Protein AF-X1Q391-F1 (afdb_monomer)

Sequence (62 aa):
MAGGYMGKILFVDLSKGELKDEALDEKLCRDFIGGYGIGARIIYSRQKAGVDPLGPENVLGF

Foldseek 3Di:
DPPVDPQWDWDAQPVVRDIDIDGDDPVQCVVQVDDPSSVVVCCVPQQDPPDDCPDSSHDDDD

Structure (mmCIF, N/CA/C/O backbone):
data_AF-X1Q391-F1
#
_entry.id   AF-X1Q391-F1
#
loop_
_atom_site.group_PDB
_atom_site.id
_atom_site.type_symbol
_atom_site.label_atom_id
_atom_site.label_alt_id
_atom_site.label_comp_id
_atom_site.label_asym_id
_atom_site.label_entity_id
_atom_site.label_seq_id
_atom_site.pdbx_PDB_ins_code
_atom_site.Cartn_x
_atom_site.Cartn_y
_atom_site.Cartn_z
_atom_site.occupancy
_atom_site.B_iso_or_equiv
_atom_site.auth_seq_id
_atom_site.auth_comp_id
_atom_site.auth_asym_id
_atom_site.auth_atom_id
_atom_site.pdbx_PDB_model_num
ATOM 1 N N . MET A 1 1 ? 21.696 -6.116 -6.048 1.00 47.09 1 MET A N 1
ATOM 2 C CA . MET A 1 1 ? 22.250 -4.978 -6.819 1.00 47.09 1 MET A CA 1
ATOM 3 C C . MET A 1 1 ? 21.232 -3.855 -6.802 1.00 47.09 1 MET A C 1
ATOM 5 O O . MET A 1 1 ? 20.048 -4.154 -6.866 1.00 47.09 1 MET A O 1
ATOM 9 N N . ALA A 1 2 ? 21.684 -2.609 -6.648 1.00 53.84 2 ALA A N 1
ATOM 10 C CA . ALA A 1 2 ? 20.856 -1.419 -6.459 1.00 53.84 2 ALA A CA 1
ATOM 11 C C . ALA A 1 2 ? 19.976 -1.119 -7.690 1.00 53.84 2 ALA A C 1
ATOM 13 O O . ALA A 1 2 ? 20.316 -0.292 -8.526 1.00 53.84 2 ALA A O 1
ATOM 14 N N . GLY A 1 3 ? 18.848 -1.820 -7.813 1.00 76.81 3 GLY A N 1
ATOM 15 C CA . GLY A 1 3 ? 17.845 -1.627 -8.864 1.00 76.81 3 GLY A CA 1
ATOM 16 C C . GLY A 1 3 ? 16.820 -0.541 -8.534 1.00 76.81 3 GLY A C 1
ATOM 17 O O . GLY A 1 3 ? 15.678 -0.656 -8.950 1.00 76.81 3 GLY A O 1
ATOM 18 N N . GLY A 1 4 ? 17.184 0.454 -7.718 1.00 90.44 4 GLY A N 1
ATOM 19 C CA . GLY A 1 4 ? 16.284 1.529 -7.274 1.00 90.44 4 GLY A CA 1
ATOM 20 C C . GLY A 1 4 ? 15.318 1.169 -6.135 1.00 90.44 4 GLY A C 1
ATOM 21 O O . GLY A 1 4 ? 14.735 2.072 -5.545 1.00 90.44 4 GLY A O 1
ATOM 22 N N . TYR A 1 5 ? 15.183 -0.110 -5.768 1.00 93.69 5 TYR A N 1
ATOM 23 C CA . TYR A 1 5 ? 14.305 -0.558 -4.678 1.00 93.69 5 TYR A CA 1
ATOM 24 C C . TYR A 1 5 ? 15.076 -0.976 -3.428 1.00 93.69 5 TYR A C 1
ATOM 26 O O . TYR A 1 5 ? 16.124 -1.615 -3.515 1.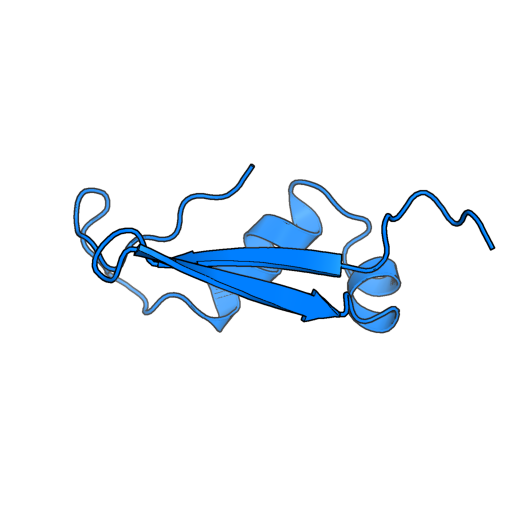00 93.69 5 TYR A O 1
ATOM 34 N N . MET A 1 6 ? 14.480 -0.714 -2.261 1.00 93.75 6 MET A N 1
ATOM 35 C CA . MET A 1 6 ? 14.965 -1.204 -0.963 1.00 93.75 6 MET A CA 1
ATOM 36 C C . MET A 1 6 ? 14.758 -2.720 -0.782 1.00 93.75 6 MET A C 1
ATOM 38 O O . MET A 1 6 ? 15.387 -3.336 0.071 1.00 93.75 6 MET A O 1
ATOM 42 N N . GLY A 1 7 ? 13.871 -3.333 -1.575 1.00 94.12 7 GLY A N 1
ATOM 43 C CA . GLY A 1 7 ? 13.594 -4.774 -1.524 1.00 94.12 7 GLY A CA 1
ATOM 44 C C . GLY A 1 7 ? 12.655 -5.209 -0.394 1.00 94.12 7 GLY A C 1
ATOM 45 O O . GLY A 1 7 ? 12.440 -6.405 -0.214 1.00 94.12 7 GLY A O 1
ATOM 46 N N . LYS A 1 8 ? 12.064 -4.266 0.348 1.00 94.94 8 LYS A N 1
ATOM 47 C CA . LYS A 1 8 ? 11.059 -4.543 1.380 1.00 94.94 8 LYS A CA 1
ATOM 48 C C . LYS A 1 8 ? 9.999 -3.449 1.474 1.00 94.94 8 LYS A C 1
ATOM 50 O O . LYS A 1 8 ? 10.264 -2.305 1.106 1.00 94.94 8 LYS A O 1
ATOM 55 N N . ILE A 1 9 ? 8.828 -3.819 1.985 1.00 96.00 9 ILE A N 1
ATOM 56 C CA . ILE A 1 9 ? 7.706 -2.937 2.323 1.00 96.00 9 ILE A CA 1
ATOM 57 C C . ILE A 1 9 ? 7.378 -3.151 3.802 1.00 96.00 9 ILE A C 1
ATOM 59 O O . ILE A 1 9 ? 7.280 -4.292 4.249 1.00 96.00 9 ILE A O 1
ATOM 63 N N . LEU A 1 10 ? 7.187 -2.066 4.550 1.00 97.69 10 LEU A N 1
ATOM 64 C CA . LEU A 1 10 ? 6.715 -2.131 5.930 1.00 97.69 10 LEU A CA 1
ATOM 65 C C . LEU A 1 10 ? 5.185 -2.056 5.955 1.00 97.69 10 LEU A C 1
ATOM 67 O O . LEU A 1 10 ? 4.604 -1.099 5.448 1.00 97.69 10 LEU A O 1
ATOM 71 N N . PHE A 1 11 ? 4.545 -3.037 6.583 1.00 97.56 11 PHE A N 1
ATOM 72 C CA . PHE A 1 11 ? 3.131 -2.990 6.941 1.00 97.56 11 PHE A CA 1
ATOM 73 C C . PHE A 1 11 ? 2.990 -2.668 8.426 1.00 97.56 11 PHE A C 1
ATOM 75 O O . PHE A 1 11 ? 3.673 -3.258 9.265 1.00 97.56 11 PHE A O 1
ATOM 82 N N . VAL A 1 12 ? 2.100 -1.728 8.735 1.00 98.12 12 VAL A N 1
ATOM 83 C CA . VAL A 1 12 ? 1.848 -1.245 10.094 1.00 98.12 12 VAL A CA 1
ATOM 84 C C . VAL A 1 12 ? 0.374 -1.442 10.420 1.00 98.12 12 VAL A C 1
ATOM 86 O O . VAL A 1 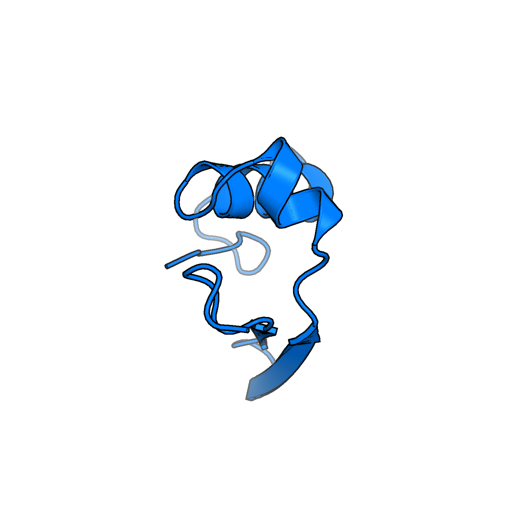12 ? -0.484 -0.905 9.723 1.00 98.12 12 VAL A O 1
ATOM 89 N N . ASP A 1 13 ? 0.083 -2.185 11.486 1.00 97.75 13 ASP A N 1
ATOM 90 C CA . ASP A 1 13 ? -1.258 -2.252 12.073 1.00 97.75 13 ASP A CA 1
ATOM 91 C C . ASP A 1 13 ? -1.308 -1.284 13.260 1.00 97.75 13 ASP A C 1
ATOM 93 O O . ASP A 1 13 ? -0.769 -1.561 14.333 1.00 97.75 13 ASP A O 1
ATOM 97 N N . LEU A 1 14 ? -1.948 -0.130 13.062 1.00 97.81 14 LEU A N 1
ATOM 98 C CA . LEU A 1 14 ? -2.079 0.905 14.092 1.00 97.81 14 LEU A CA 1
ATOM 99 C C . LEU A 1 14 ? -3.059 0.518 15.208 1.00 97.81 14 LEU A C 1
ATOM 101 O O . LEU A 1 14 ? -2.949 1.045 16.312 1.00 97.81 14 LEU A O 1
ATOM 105 N N . SER A 1 15 ? -3.987 -0.407 14.946 1.00 97.31 15 SER A N 1
ATOM 106 C CA . SER A 1 15 ? -4.936 -0.892 15.955 1.00 97.31 15 SER A CA 1
ATOM 107 C C . SER A 1 15 ? -4.255 -1.826 16.954 1.00 97.31 15 SER A C 1
ATOM 109 O O . SER A 1 15 ? -4.632 -1.851 18.125 1.00 97.31 15 SER A O 1
ATOM 111 N N . LYS A 1 16 ? -3.250 -2.588 16.501 1.00 97.94 16 LYS A N 1
ATOM 112 C CA . LYS A 1 16 ? -2.465 -3.508 17.345 1.00 97.94 16 LYS A CA 1
ATOM 113 C C . LYS A 1 16 ? -1.095 -2.971 17.761 1.00 97.94 16 LYS A C 1
ATOM 115 O O . LYS A 1 16 ? -0.483 -3.525 18.668 1.00 97.94 16 LYS A O 1
ATOM 120 N N . GLY A 1 17 ? -0.606 -1.913 17.115 1.00 97.81 17 GLY A N 1
ATOM 121 C CA . GLY A 1 17 ? 0.762 -1.422 17.300 1.00 97.81 17 GLY A CA 1
ATOM 122 C C . GLY A 1 17 ? 1.823 -2.376 16.738 1.00 97.81 17 GLY A C 1
ATOM 123 O O . GLY A 1 17 ? 2.931 -2.440 17.267 1.00 97.81 17 GLY A O 1
ATOM 124 N N . GLU A 1 18 ? 1.490 -3.139 15.693 1.00 98.50 18 GLU A N 1
ATOM 125 C CA . GLU A 1 18 ? 2.369 -4.159 15.112 1.00 98.50 18 GLU A CA 1
ATOM 126 C C . GLU A 1 18 ? 3.081 -3.652 13.853 1.00 98.50 18 GLU A C 1
ATOM 128 O O . GLU A 1 18 ? 2.504 -2.943 13.025 1.00 98.50 18 GLU A O 1
ATOM 133 N N . LEU A 1 19 ? 4.339 -4.069 13.694 1.00 98.56 19 LEU A N 1
ATOM 134 C CA . LEU A 1 19 ? 5.182 -3.779 12.538 1.00 98.56 19 LEU A CA 1
ATOM 135 C C . LEU A 1 19 ? 5.574 -5.084 11.851 1.00 98.56 19 LEU A C 1
ATOM 137 O O . LEU A 1 19 ? 6.033 -6.022 12.508 1.00 98.56 19 LEU A O 1
ATOM 141 N N . LYS A 1 20 ? 5.447 -5.133 10.525 1.00 98.06 20 LYS A N 1
ATOM 142 C CA . LYS A 1 20 ? 5.831 -6.297 9.727 1.00 98.06 20 LYS A CA 1
ATOM 143 C C . LYS A 1 20 ? 6.566 -5.880 8.460 1.00 98.06 20 LYS A C 1
ATOM 145 O O . LYS A 1 20 ? 5.979 -5.282 7.562 1.00 98.06 20 LYS A O 1
ATOM 150 N N . ASP A 1 21 ? 7.835 -6.259 8.369 1.00 97.75 21 ASP A N 1
ATOM 151 C CA . ASP A 1 21 ? 8.596 -6.181 7.124 1.00 97.75 21 ASP A CA 1
ATOM 152 C C . ASP A 1 21 ? 8.166 -7.328 6.188 1.00 97.75 21 ASP A C 1
ATOM 154 O O . ASP A 1 21 ? 8.242 -8.505 6.546 1.00 97.75 21 ASP A O 1
ATOM 158 N N . GLU A 1 22 ? 7.734 -6.996 4.973 1.00 96.12 22 GLU A N 1
ATOM 159 C CA . GLU A 1 22 ? 7.488 -7.953 3.891 1.00 96.12 22 GLU A CA 1
ATOM 160 C C . GLU A 1 22 ? 8.522 -7.758 2.778 1.00 96.12 22 GLU A C 1
ATOM 162 O O . GLU A 1 22 ? 8.826 -6.631 2.381 1.00 96.12 22 GLU A O 1
ATOM 167 N N . ALA A 1 23 ? 9.067 -8.858 2.254 1.00 95.88 23 ALA A N 1
ATOM 168 C CA . ALA A 1 23 ? 9.955 -8.807 1.099 1.00 95.88 23 ALA A CA 1
ATOM 169 C C . ALA A 1 23 ? 9.189 -8.303 -0.132 1.00 95.88 23 ALA A C 1
ATOM 171 O O . ALA A 1 23 ? 8.079 -8.757 -0.419 1.00 95.88 23 ALA A O 1
ATOM 172 N N . LEU A 1 24 ? 9.790 -7.367 -0.864 1.00 94.31 24 LEU A N 1
ATOM 173 C CA . LEU A 1 24 ? 9.219 -6.847 -2.097 1.00 94.31 24 LEU A CA 1
ATOM 174 C C . LEU A 1 24 ? 9.512 -7.821 -3.241 1.00 94.31 24 LEU A C 1
ATOM 176 O O . LEU A 1 24 ? 10.669 -8.032 -3.600 1.00 94.31 24 LEU A O 1
ATOM 180 N N . ASP A 1 25 ? 8.454 -8.395 -3.810 1.00 92.88 25 ASP A N 1
ATOM 181 C CA . ASP A 1 25 ? 8.543 -9.294 -4.959 1.00 92.88 25 ASP A CA 1
ATOM 182 C C . ASP A 1 25 ? 9.070 -8.554 -6.200 1.00 92.88 25 ASP A C 1
ATOM 184 O O . ASP A 1 25 ? 8.531 -7.527 -6.619 1.00 92.88 25 ASP A O 1
ATOM 188 N N . GLU A 1 26 ? 10.108 -9.104 -6.827 1.00 93.06 26 GLU A N 1
ATOM 189 C CA . GLU A 1 26 ? 10.708 -8.550 -8.038 1.00 93.06 26 GLU A CA 1
ATOM 190 C C . GLU A 1 26 ? 9.711 -8.501 -9.204 1.00 93.06 26 GLU A C 1
ATOM 192 O O . GLU A 1 26 ? 9.742 -7.561 -10.005 1.00 93.06 26 GLU A O 1
ATOM 197 N N . LYS A 1 27 ? 8.783 -9.464 -9.289 1.00 94.88 27 LYS A N 1
ATOM 198 C CA . LYS A 1 27 ? 7.736 -9.438 -10.316 1.00 94.88 27 LYS A CA 1
ATOM 199 C C . LYS A 1 27 ? 6.821 -8.229 -10.133 1.00 94.88 27 LYS A C 1
ATOM 201 O O . LYS A 1 27 ? 6.480 -7.570 -11.111 1.00 94.88 27 LYS A O 1
ATOM 206 N N . LEU A 1 28 ?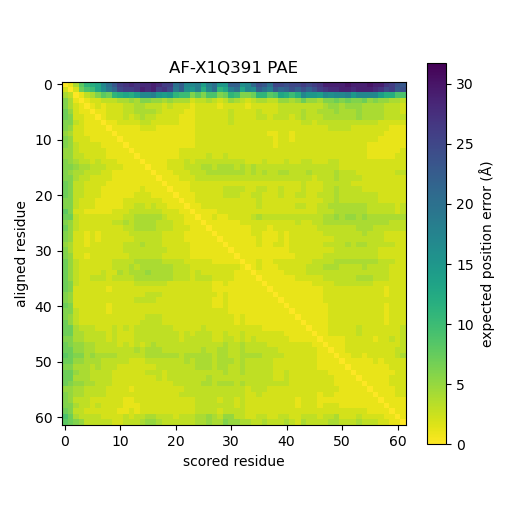 6.488 -7.889 -8.887 1.00 94.88 28 LEU A N 1
ATOM 207 C CA . LEU A 1 28 ? 5.698 -6.700 -8.572 1.00 94.88 28 LEU A CA 1
ATOM 208 C C . LEU A 1 28 ? 6.426 -5.418 -9.005 1.00 94.88 28 LEU A C 1
ATOM 210 O O . LEU A 1 28 ? 5.803 -4.532 -9.587 1.00 94.88 28 LEU A O 1
ATOM 214 N N . CYS A 1 29 ? 7.743 -5.339 -8.788 1.00 95.25 29 CYS A N 1
ATOM 215 C CA . CYS A 1 29 ? 8.555 -4.222 -9.279 1.00 95.25 29 CYS A CA 1
ATOM 216 C C . CYS A 1 29 ? 8.521 -4.108 -10.805 1.00 95.25 29 CYS A C 1
ATOM 218 O O . CYS A 1 29 ? 8.374 -3.011 -11.335 1.00 95.25 29 CYS A O 1
ATOM 220 N N . ARG A 1 30 ? 8.644 -5.232 -11.518 1.00 95.19 30 ARG A N 1
ATOM 221 C CA . ARG A 1 30 ? 8.659 -5.249 -12.990 1.00 95.19 30 ARG A CA 1
ATOM 222 C C . ARG A 1 30 ? 7.306 -4.880 -13.591 1.00 95.19 30 ARG A C 1
ATOM 224 O O . ARG A 1 30 ? 7.270 -4.140 -14.568 1.00 95.19 30 ARG A O 1
ATOM 231 N N . ASP A 1 31 ? 6.221 -5.358 -12.993 1.00 97.19 31 ASP A N 1
ATOM 232 C CA . ASP A 1 31 ? 4.867 -5.132 -13.501 1.00 97.19 31 ASP A CA 1
ATOM 233 C C . ASP A 1 31 ? 4.348 -3.715 -13.182 1.00 97.19 31 ASP A C 1
ATOM 235 O O . ASP A 1 31 ? 3.561 -3.168 -13.953 1.00 97.19 31 ASP A O 1
ATOM 239 N N . PHE A 1 32 ? 4.770 -3.113 -12.058 1.00 96.81 32 PHE A N 1
ATOM 240 C CA . PHE A 1 32 ? 4.163 -1.876 -11.533 1.00 96.81 32 PHE A CA 1
ATOM 241 C C . PHE A 1 32 ? 5.138 -0.728 -11.239 1.00 96.81 32 PHE A C 1
ATOM 243 O O . PHE A 1 32 ? 4.686 0.350 -10.856 1.00 96.81 32 PHE A O 1
ATOM 250 N N . ILE A 1 33 ? 6.447 -0.919 -11.430 1.00 95.31 33 ILE A N 1
ATOM 251 C CA . ILE A 1 33 ? 7.531 0.083 -11.341 1.00 95.31 33 ILE A CA 1
ATOM 252 C C . ILE A 1 33 ? 7.752 0.708 -9.952 1.00 95.31 33 ILE A C 1
ATOM 254 O O . ILE A 1 33 ? 8.888 0.988 -9.601 1.00 95.31 33 ILE A O 1
ATOM 258 N N . GLY A 1 34 ? 6.746 0.948 -9.12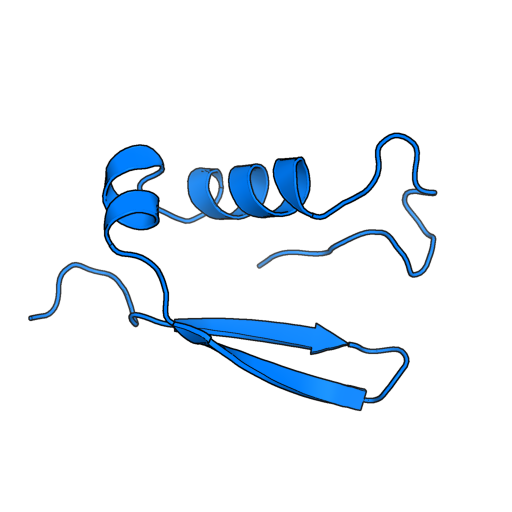1 1.00 93.62 34 GLY A N 1
ATOM 259 C CA . GLY A 1 34 ? 6.926 1.593 -7.815 1.00 93.62 34 GLY A CA 1
ATOM 260 C C . GLY A 1 34 ? 5.926 2.703 -7.555 1.00 93.62 34 GLY A C 1
ATOM 261 O O . GLY A 1 34 ? 4.995 2.904 -8.335 1.00 93.62 34 GLY A O 1
ATOM 262 N N . GLY A 1 35 ? 6.113 3.406 -6.433 1.00 93.75 35 GLY A N 1
ATOM 263 C CA . GLY A 1 35 ? 5.262 4.517 -6.007 1.00 93.75 35 GLY A CA 1
ATOM 264 C C . GLY A 1 35 ? 3.775 4.185 -6.145 1.00 93.75 35 GLY A C 1
ATOM 265 O O . GLY A 1 35 ? 3.301 3.178 -5.616 1.00 93.75 35 GLY A O 1
ATOM 266 N N . TYR A 1 36 ? 3.067 4.994 -6.939 1.00 95.81 36 TYR A N 1
ATOM 267 C CA . TYR A 1 36 ? 1.638 4.825 -7.199 1.00 95.81 36 TYR A CA 1
ATOM 268 C C . TYR A 1 36 ? 1.270 3.440 -7.750 1.00 95.81 36 TYR A C 1
ATOM 270 O O . TYR A 1 36 ? 0.258 2.881 -7.340 1.00 95.81 36 TYR A O 1
ATOM 278 N N . GLY A 1 37 ? 2.082 2.854 -8.637 1.00 96.88 37 GLY A N 1
ATOM 279 C CA . GLY A 1 37 ? 1.770 1.562 -9.254 1.00 96.88 37 GLY A CA 1
ATOM 280 C C . GLY A 1 37 ? 1.730 0.424 -8.234 1.00 96.88 37 GLY A C 1
ATOM 281 O O . GLY A 1 37 ? 0.754 -0.325 -8.169 1.00 96.88 37 GLY A O 1
ATOM 282 N N . ILE A 1 38 ? 2.760 0.328 -7.389 1.00 96.50 38 ILE A N 1
ATOM 283 C CA . ILE A 1 38 ? 2.811 -0.681 -6.321 1.00 96.50 38 ILE A CA 1
ATOM 284 C C . ILE A 1 38 ? 1.751 -0.388 -5.252 1.00 96.50 38 ILE A C 1
ATOM 286 O O . ILE A 1 38 ? 1.028 -1.304 -4.856 1.00 96.50 38 ILE A O 1
ATOM 290 N N . GLY A 1 39 ? 1.605 0.875 -4.831 1.00 96.44 39 GLY A N 1
ATOM 291 C CA . GLY A 1 39 ? 0.603 1.277 -3.840 1.00 96.44 39 GLY A CA 1
ATOM 292 C C . GLY A 1 39 ? -0.823 0.920 -4.272 1.00 96.44 39 GLY A C 1
ATOM 293 O O . GLY A 1 39 ? -1.534 0.215 -3.553 1.00 96.44 39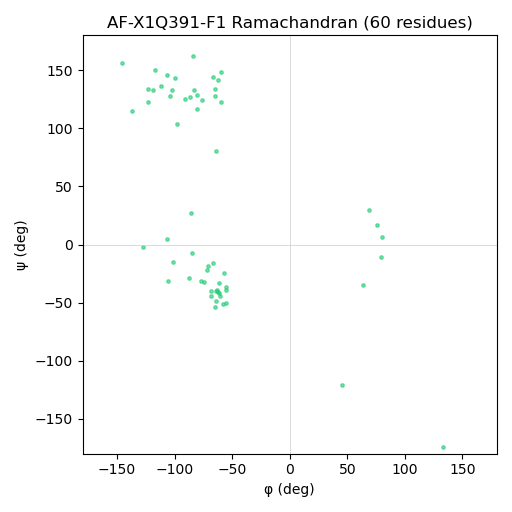 GLY A O 1
ATOM 294 N N . ALA A 1 40 ? -1.214 1.305 -5.491 1.00 96.88 40 ALA A N 1
ATOM 295 C CA . ALA A 1 40 ? -2.523 0.983 -6.053 1.00 96.88 40 ALA A CA 1
ATOM 296 C C . ALA A 1 40 ? -2.731 -0.532 -6.193 1.00 96.88 40 ALA A C 1
ATOM 298 O O . ALA A 1 40 ? -3.796 -1.041 -5.840 1.00 96.88 40 ALA A O 1
ATOM 299 N N . ARG A 1 41 ? -1.713 -1.281 -6.648 1.00 97.19 41 ARG A N 1
ATOM 300 C CA . ARG A 1 41 ? -1.801 -2.743 -6.785 1.00 97.19 41 ARG A CA 1
ATOM 301 C C . ARG A 1 41 ? -2.009 -3.442 -5.443 1.00 97.19 41 ARG A C 1
ATOM 303 O O . ARG A 1 41 ? -2.769 -4.412 -5.399 1.00 97.19 41 ARG A O 1
ATOM 310 N N . ILE A 1 42 ? -1.347 -2.981 -4.379 1.00 96.12 42 ILE A N 1
ATOM 311 C CA . ILE A 1 42 ? -1.497 -3.529 -3.024 1.00 96.12 42 ILE A CA 1
ATOM 312 C C . ILE A 1 42 ? -2.914 -3.278 -2.515 1.00 96.12 42 ILE A C 1
ATOM 314 O O . ILE A 1 42 ? -3.594 -4.251 -2.173 1.00 96.12 42 ILE A O 1
ATOM 318 N N . ILE A 1 43 ? -3.370 -2.017 -2.537 1.00 95.75 43 ILE A N 1
ATOM 319 C CA . ILE A 1 43 ? -4.715 -1.624 -2.086 1.00 95.75 43 ILE A CA 1
ATOM 320 C C . ILE A 1 43 ? -5.769 -2.433 -2.843 1.00 95.75 43 ILE A C 1
ATOM 322 O O . ILE A 1 43 ? -6.584 -3.100 -2.213 1.00 95.75 43 ILE A O 1
ATOM 326 N N . TYR A 1 44 ? -5.677 -2.484 -4.176 1.00 95.81 44 TYR A N 1
ATOM 327 C CA . TYR A 1 44 ? -6.623 -3.216 -5.020 1.00 95.81 44 TYR A CA 1
ATOM 328 C C . TYR A 1 44 ? -6.757 -4.701 -4.646 1.00 95.81 44 TYR A C 1
ATOM 330 O O . TYR A 1 44 ? -7.849 -5.254 -4.724 1.00 95.81 44 TYR A O 1
ATOM 338 N N . SER A 1 45 ? -5.671 -5.370 -4.236 1.00 95.56 45 SER A N 1
ATOM 339 C CA . SER A 1 45 ? -5.756 -6.784 -3.826 1.00 95.56 45 SER A CA 1
ATOM 340 C C . SER A 1 45 ? -6.103 -7.045 -2.373 1.00 95.56 45 SER A C 1
ATOM 342 O O . SER A 1 45 ? -6.578 -8.139 -2.079 1.00 95.56 45 SER A O 1
ATOM 344 N N . ARG A 1 46 ? -5.754 -6.137 -1.459 1.00 94.44 46 ARG A N 1
ATOM 345 C CA . ARG A 1 46 ? -5.808 -6.421 -0.017 1.00 94.44 46 ARG A CA 1
ATOM 346 C C . ARG A 1 46 ? -6.983 -5.729 0.669 1.00 94.44 46 ARG A C 1
ATOM 348 O O . ARG A 1 46 ? -7.525 -6.284 1.619 1.00 94.44 46 ARG A O 1
ATOM 355 N N . GLN A 1 47 ? -7.395 -4.558 0.187 1.00 96.25 47 GLN A N 1
ATOM 356 C CA . GLN A 1 47 ? -8.530 -3.829 0.738 1.00 96.25 47 GLN A CA 1
ATOM 357 C C . GLN A 1 47 ? -9.838 -4.363 0.156 1.00 96.25 47 GLN A C 1
ATOM 359 O O . GLN A 1 47 ? -9.982 -4.530 -1.055 1.00 96.25 47 GLN A O 1
ATOM 364 N N . LYS A 1 48 ? -10.820 -4.613 1.023 1.00 96.31 48 LYS A N 1
ATOM 365 C CA . LYS A 1 48 ? -12.164 -4.990 0.578 1.00 96.31 48 LYS A CA 1
ATOM 366 C C . LYS A 1 48 ? -12.823 -3.815 -0.146 1.00 96.31 48 LYS A C 1
ATOM 368 O O . LYS A 1 48 ? -12.658 -2.657 0.234 1.00 96.31 48 LYS A O 1
ATOM 373 N N . ALA A 1 49 ? -13.604 -4.114 -1.178 1.00 96.38 49 ALA A N 1
ATOM 374 C CA . ALA A 1 49 ? -14.410 -3.097 -1.840 1.00 96.38 49 ALA A CA 1
ATOM 375 C C . ALA A 1 49 ? -15.437 -2.499 -0.862 1.00 96.38 49 ALA A C 1
ATOM 377 O O . ALA A 1 49 ? -16.028 -3.223 -0.062 1.00 96.38 49 ALA A O 1
ATOM 378 N N . GLY A 1 50 ? -15.659 -1.185 -0.952 1.00 96.56 50 GLY A N 1
ATOM 379 C CA . GLY A 1 50 ? -16.693 -0.488 -0.182 1.00 96.56 50 GLY A CA 1
ATOM 380 C C . GLY A 1 50 ? -16.381 -0.256 1.300 1.00 96.56 50 GLY A C 1
ATOM 381 O O . GLY A 1 50 ? -17.309 0.015 2.056 1.00 96.56 50 GLY A O 1
ATOM 382 N N . VAL A 1 51 ? -15.118 -0.364 1.733 1.00 97.50 51 VAL A N 1
ATOM 383 C CA . VAL A 1 51 ? -14.733 0.061 3.091 1.00 97.50 51 VAL A CA 1
ATOM 384 C C . VAL A 1 51 ? -15.025 1.546 3.306 1.00 97.50 51 VAL A C 1
ATOM 386 O O . VAL A 1 51 ? -14.947 2.346 2.371 1.00 97.50 51 VAL A O 1
ATOM 389 N N . ASP A 1 52 ? -15.341 1.905 4.548 1.00 98.00 52 ASP A N 1
ATOM 390 C CA . ASP A 1 52 ? -15.459 3.302 4.959 1.00 98.00 52 ASP A CA 1
ATOM 391 C C . ASP A 1 52 ? -14.111 4.017 4.737 1.00 98.00 52 ASP A C 1
ATOM 393 O O . ASP A 1 52 ? -13.107 3.578 5.306 1.00 98.00 52 ASP A O 1
ATOM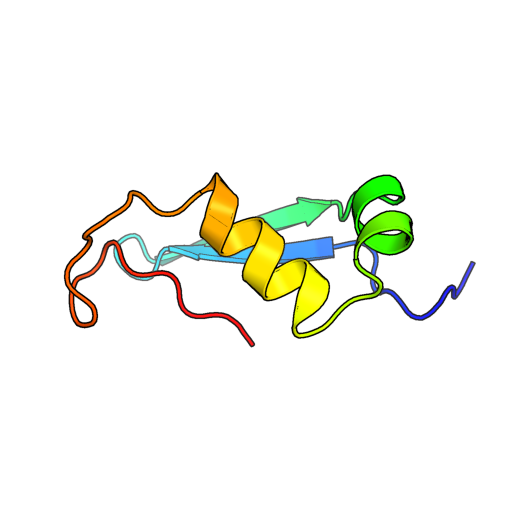 397 N N . PRO A 1 53 ? -14.055 5.107 3.946 1.00 97.12 53 PRO A N 1
ATOM 398 C CA . PRO A 1 53 ? -12.823 5.859 3.711 1.00 97.12 53 PRO A CA 1
ATOM 399 C C . PRO A 1 53 ? -12.144 6.387 4.982 1.00 97.12 53 PRO A C 1
ATOM 401 O O . PRO A 1 53 ? -10.935 6.623 4.968 1.00 97.12 53 PRO A O 1
ATOM 404 N N . LEU A 1 54 ? -12.900 6.583 6.067 1.00 97.62 54 LEU A N 1
ATOM 405 C CA . LEU A 1 54 ? -12.379 7.030 7.365 1.00 97.62 54 LEU A CA 1
ATOM 406 C C . LEU A 1 54 ? -12.347 5.904 8.412 1.00 97.62 54 LEU A C 1
ATOM 408 O O . LEU A 1 54 ? -12.019 6.150 9.573 1.00 97.62 54 LEU A O 1
ATOM 412 N N . GLY A 1 55 ? -12.685 4.675 8.013 1.00 97.31 55 GLY A N 1
ATOM 413 C CA . GLY A 1 55 ? -12.699 3.508 8.885 1.00 97.31 55 GLY A CA 1
ATOM 414 C C . GLY A 1 55 ? -11.326 2.834 9.027 1.00 97.31 55 GLY A C 1
ATOM 41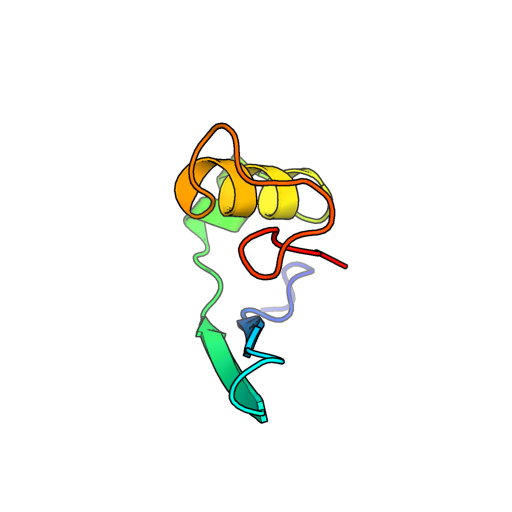5 O O . GLY A 1 55 ? -10.452 3.003 8.176 1.00 97.31 55 GLY A O 1
ATOM 416 N N . PRO A 1 56 ? -11.142 2.001 10.069 1.00 96.62 56 PRO A N 1
ATOM 417 C CA . PRO A 1 56 ? -9.867 1.337 10.371 1.00 96.62 56 PRO A CA 1
ATOM 418 C C . PRO A 1 56 ? -9.432 0.298 9.324 1.00 96.62 56 PRO A C 1
ATOM 420 O O . PRO A 1 56 ? -8.272 -0.098 9.297 1.00 96.62 56 PRO A O 1
ATOM 423 N N .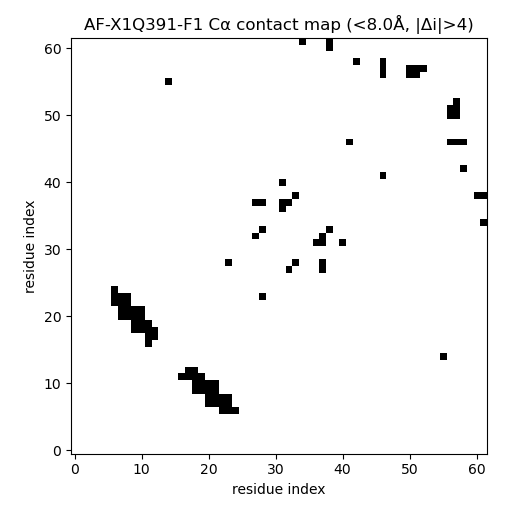 GLU A 1 57 ? -10.346 -0.137 8.454 1.00 95.88 57 GLU A N 1
ATOM 424 C CA . GLU A 1 57 ? -10.071 -1.094 7.374 1.00 95.88 57 GLU A CA 1
ATOM 425 C C . GLU A 1 57 ? -9.517 -0.422 6.102 1.00 95.88 57 GLU A C 1
ATOM 427 O O . GLU A 1 57 ? -9.151 -1.116 5.150 1.00 95.88 57 GLU A O 1
ATOM 432 N N . ASN A 1 58 ? -9.493 0.917 6.048 1.00 97.25 58 ASN A N 1
ATOM 433 C CA . ASN A 1 58 ? -8.936 1.649 4.917 1.00 97.25 58 ASN A CA 1
ATOM 434 C C . ASN A 1 58 ? -7.405 1.711 5.016 1.00 97.25 58 ASN A C 1
ATOM 436 O O . ASN A 1 58 ? -6.838 2.114 6.031 1.00 97.25 58 ASN A O 1
ATOM 440 N N . VAL A 1 59 ? -6.726 1.327 3.939 1.00 96.69 59 VAL A N 1
ATOM 441 C CA . VAL A 1 59 ? -5.266 1.291 3.855 1.00 96.69 59 VAL A CA 1
ATOM 442 C C . VAL A 1 59 ? -4.741 2.655 3.416 1.00 96.69 59 VAL A C 1
ATOM 444 O O . VAL A 1 59 ? -5.115 3.175 2.366 1.00 96.69 59 VAL A O 1
ATOM 447 N N . LEU A 1 60 ? -3.802 3.199 4.189 1.00 95.19 60 LEU A N 1
ATOM 448 C CA . LEU A 1 60 ? -3.040 4.399 3.847 1.00 95.19 60 LEU A CA 1
ATOM 449 C C . LEU A 1 60 ? -1.624 4.011 3.395 1.00 95.19 60 LEU A C 1
ATOM 451 O O . LEU A 1 60 ? -0.931 3.279 4.099 1.00 95.19 60 LEU A O 1
ATOM 455 N N . GLY A 1 61 ? -1.199 4.498 2.226 1.00 92.69 61 GLY A N 1
ATOM 456 C CA . GLY A 1 61 ? 0.132 4.247 1.658 1.00 92.69 61 GLY A CA 1
ATOM 457 C C . GLY A 1 61 ? 0.958 5.526 1.494 1.00 92.69 61 GLY A C 1
ATOM 458 O O . GLY A 1 61 ? 0.387 6.591 1.258 1.00 92.69 61 GLY A O 1
ATOM 459 N N . PHE A 1 62 ? 2.286 5.391 1.592 1.00 91.44 62 PHE A N 1
ATOM 460 C CA . PHE A 1 62 ? 3.292 6.454 1.455 1.00 91.44 62 PHE A CA 1
ATOM 461 C C . PHE A 1 62 ? 4.358 6.073 0.425 1.00 91.44 62 PHE A C 1
ATOM 463 O O . PHE A 1 62 ? 4.640 4.858 0.297 1.00 91.44 62 PHE A O 1
#

Solvent-accessible surface area (backbone atoms only — 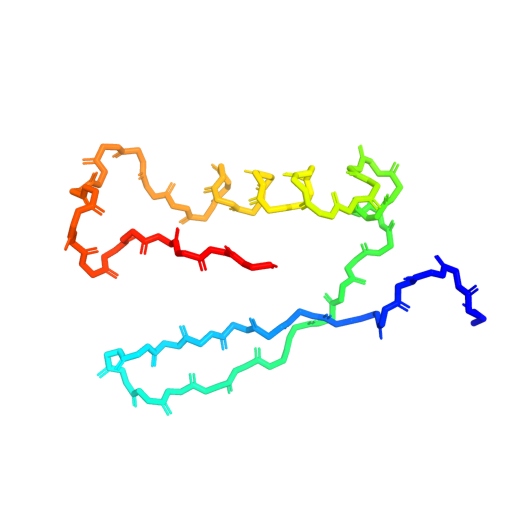not comparable to full-atom values): 4157 Å² total; per-residue (Å²): 130,91,76,87,64,90,53,58,45,80,48,73,43,81,92,76,73,44,79,44,83,39,78,49,56,66,66,56,43,72,76,32,73,43,71,69,43,42,48,51,53,49,46,69,73,71,44,68,87,87,57,52,87,88,39,92,76,45,86,86,83,134

Radius of gyration: 12.92 Å; Cα contacts (8 Å, |Δi|>4): 49; chains: 1; bounding box: 39×16×31 Å

Mean predicted aligned error: 3.11 Å

InterPro domains:
  IPR013983 Aldehyde ferredoxin oxidoreductase, N-terminal [PF02730] (7-62)
  IPR036503 Aldehyde ferredoxin oxidoreductase, N-terminal domain superfamily [G3DSA:3.60.9.10] (2-62)
  IPR036503 Aldehyde ferredoxin oxidoreductase, N-terminal domain superfamily [SSF56228] (3-62)
  IPR051919 Tungsten-dependent aldehyde ferredoxin oxidoreductase [PTHR30038] (1-61)

Secondary structure (DSSP, 8-state):
--SS--SEEEEEETTTTEEEEEEPPHHHHHHH-STHHHHHHHHHHHSPTT--TTSTTSPP--

pLDDT: mean 94.21, std 8.54, range [47.09, 98.56]

Nearest PDB structures (foldseek):
  4z3w-assembly1_C  TM=9.511E-01  e=2.105E-02  Geobacter metallireducens GS-15

Organism: NCBI:txid412755